Protein AF-A0A388MAS6-F1 (afdb_monomer_lite)

Sequence (122 aa):
MEENAAGSTEGTTAFVREMGSMVNNHDLNEIKRLQMQMLGRLQDSNAVLSYFNDFSARSFSVVASDFGKNTKILRGMRGDLDYIFKKIRVLRERIAKSYPNAFDEDVIGHIEDTRPDLDLPK

Organism: Chara braunii (NCBI:txid69332)

Secondary structure (DSSP, 8-state):
--HHHHHHHHHHHHHHHHHHHTS-HHHHHHHHHHHHHHHHHHHHHHHHHHHHHHHHHHHHHHHHHHHHHHHHHHHHHHHHHHHHHHHHHHHHHHHHHH-TTTT-HHHHTT-----TTSS---

pLDDT: mean 86.93, std 14.29, range [46.84, 98.69]

Structure (mmCIF, N/CA/C/O backbone):
data_AF-A0A388MAS6-F1
#
_entry.id   AF-A0A388MAS6-F1
#
loop_
_atom_site.group_PDB
_atom_site.id
_atom_site.type_symbol
_atom_site.label_atom_id
_atom_site.label_alt_id
_atom_site.label_comp_id
_atom_site.label_asym_id
_atom_site.label_entity_id
_atom_site.label_seq_id
_atom_site.pdbx_PDB_ins_code
_atom_site.Cartn_x
_atom_site.Cartn_y
_atom_site.Cartn_z
_atom_site.occupancy
_atom_site.B_iso_or_equiv
_atom_site.auth_seq_id
_atom_site.auth_comp_id
_atom_site.auth_asym_id
_atom_site.auth_atom_id
_atom_site.pdbx_PDB_model_num
ATOM 1 N N . MET A 1 1 ? -66.796 -16.649 57.228 1.00 49.88 1 MET A N 1
ATOM 2 C CA . MET A 1 1 ? -65.977 -16.928 56.022 1.00 49.88 1 MET A CA 1
ATOM 3 C C . MET A 1 1 ? -65.082 -15.748 55.618 1.00 49.88 1 MET A C 1
ATOM 5 O O . MET A 1 1 ? -64.211 -15.947 54.787 1.00 49.88 1 MET A O 1
ATOM 9 N N . GLU A 1 2 ? -65.227 -14.561 56.221 1.00 49.06 2 GLU A N 1
ATOM 10 C CA . GLU A 1 2 ? -64.487 -13.335 55.853 1.00 49.06 2 GLU A CA 1
ATOM 11 C C . GLU A 1 2 ? -63.076 -13.218 56.467 1.00 49.06 2 GLU A C 1
ATOM 13 O O . GLU A 1 2 ? -62.200 -12.569 55.907 1.00 49.06 2 GLU A O 1
ATOM 18 N N . GLU A 1 3 ? -62.819 -13.911 57.577 1.00 46.84 3 GLU A N 1
ATOM 19 C CA . GLU A 1 3 ? -61.552 -13.846 58.325 1.00 46.84 3 GLU A CA 1
ATOM 20 C C . GLU A 1 3 ? -60.369 -14.515 57.591 1.00 46.84 3 GLU A C 1
ATOM 22 O O . GLU A 1 3 ? -59.212 -14.163 57.798 1.00 46.84 3 GLU A O 1
ATOM 27 N N . ASN A 1 4 ? -60.651 -15.430 56.656 1.00 51.16 4 ASN A N 1
ATOM 28 C CA . ASN A 1 4 ? -59.623 -16.200 55.942 1.00 51.16 4 ASN A CA 1
ATOM 29 C C . ASN A 1 4 ? -59.057 -15.466 54.705 1.00 51.16 4 ASN A C 1
ATOM 31 O O . ASN A 1 4 ? -57.965 -15.779 54.236 1.00 51.16 4 ASN A O 1
ATOM 35 N N . ALA A 1 5 ? -59.780 -14.471 54.173 1.00 53.66 5 ALA A N 1
ATOM 36 C CA . ALA A 1 5 ? -59.327 -13.669 53.033 1.00 53.66 5 ALA A CA 1
ATOM 37 C C . ALA A 1 5 ? -58.356 -12.551 53.462 1.00 53.66 5 ALA A C 1
ATOM 39 O O . ALA A 1 5 ? -57.371 -12.298 52.768 1.00 53.66 5 ALA A O 1
ATOM 40 N N . ALA A 1 6 ? -58.584 -11.944 54.634 1.00 53.25 6 ALA A N 1
ATOM 41 C CA . ALA A 1 6 ? -57.734 -10.888 55.192 1.00 53.25 6 ALA A CA 1
ATOM 42 C C . ALA A 1 6 ? -56.329 -11.399 55.573 1.00 53.25 6 ALA A C 1
ATOM 44 O O . ALA A 1 6 ? -55.325 -10.769 55.227 1.00 53.25 6 ALA A O 1
ATOM 45 N N . GLY A 1 7 ? -56.244 -12.593 56.177 1.00 56.81 7 GLY A N 1
ATOM 46 C CA . GLY A 1 7 ? -54.965 -13.233 56.513 1.00 56.81 7 GLY A CA 1
ATOM 47 C C . GLY A 1 7 ? -54.136 -13.650 55.288 1.00 56.81 7 GLY A C 1
ATOM 48 O O . GLY A 1 7 ? -52.907 -13.635 55.330 1.00 56.81 7 GLY A O 1
ATOM 49 N N . SER A 1 8 ? -54.786 -13.950 54.156 1.00 61.28 8 SER A N 1
ATOM 50 C CA . SER A 1 8 ? -54.101 -14.265 52.893 1.00 61.28 8 SER A CA 1
ATOM 51 C C . SER A 1 8 ? -53.457 -13.022 52.257 1.00 61.28 8 SER A C 1
ATOM 53 O O . SER A 1 8 ? -52.326 -13.085 51.763 1.00 61.28 8 SER A O 1
ATOM 55 N N . THR A 1 9 ? -54.117 -11.862 52.329 1.00 64.50 9 THR A N 1
ATOM 56 C CA . THR A 1 9 ? -53.561 -10.586 51.845 1.00 64.50 9 THR A CA 1
ATOM 57 C C . THR A 1 9 ? -52.455 -10.029 52.744 1.00 64.50 9 THR A C 1
ATOM 59 O O . THR A 1 9 ? -51.461 -9.508 52.235 1.00 64.50 9 THR A O 1
ATOM 62 N N . GLU A 1 10 ? -52.553 -10.190 54.066 1.00 73.06 10 GLU A N 1
ATOM 63 C CA . GLU A 1 10 ? -51.465 -9.833 54.991 1.00 73.06 10 GLU A CA 1
ATOM 64 C C . GLU A 1 10 ? -50.229 -10.711 5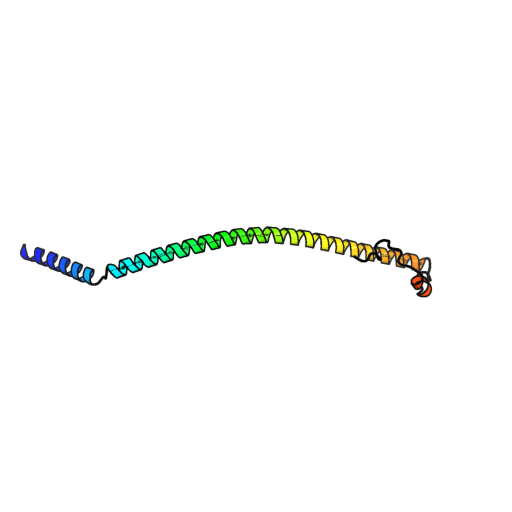4.784 1.00 73.06 10 GLU A C 1
ATOM 66 O O . GLU A 1 10 ? -49.120 -10.191 54.678 1.00 73.06 10 GLU A O 1
ATOM 71 N N . GLY A 1 11 ? -50.407 -12.026 54.617 1.00 77.69 11 GLY A N 1
ATOM 72 C CA . GLY A 1 11 ? -49.300 -12.933 54.306 1.00 77.69 11 GLY A CA 1
ATOM 73 C C . GLY A 1 11 ? -48.610 -12.591 52.981 1.00 77.69 11 GLY A C 1
ATOM 74 O O . GLY A 1 11 ? -47.383 -12.575 52.897 1.00 77.69 11 GLY A O 1
ATOM 75 N N . THR A 1 12 ? -49.389 -12.231 51.957 1.00 82.00 12 THR A N 1
ATOM 76 C CA . THR A 1 12 ? -48.852 -11.828 50.647 1.00 82.00 12 THR A CA 1
ATOM 77 C C . THR A 1 12 ? -48.089 -10.502 50.728 1.00 82.00 12 THR A C 1
ATOM 79 O O . THR A 1 12 ? -47.010 -10.370 50.154 1.00 82.00 12 THR A O 1
ATOM 82 N N . THR A 1 13 ? -48.601 -9.516 51.467 1.00 82.06 13 THR A N 1
ATOM 83 C CA . THR A 1 13 ? -47.924 -8.218 51.634 1.00 82.06 13 THR A CA 1
ATOM 84 C C . THR A 1 13 ? -46.677 -8.315 52.514 1.00 82.06 13 THR A C 1
ATOM 86 O O . THR A 1 13 ? -45.683 -7.647 52.222 1.00 82.06 13 THR A O 1
ATOM 89 N N . ALA A 1 14 ? -46.686 -9.172 53.539 1.00 82.06 14 ALA A N 1
ATOM 90 C CA . ALA A 1 14 ? -45.512 -9.485 54.349 1.00 82.06 14 ALA A CA 1
ATOM 91 C C . ALA A 1 14 ? -44.427 -10.176 53.512 1.00 82.06 14 ALA A C 1
ATOM 93 O O . ALA A 1 14 ? -43.280 -9.742 53.533 1.00 82.06 14 ALA A O 1
ATOM 94 N N . PHE A 1 15 ? -44.797 -11.164 52.692 1.00 81.88 15 PHE A N 1
ATOM 95 C CA . PHE A 1 15 ? -43.875 -11.834 51.774 1.00 81.88 15 PHE A CA 1
ATOM 96 C C . PHE A 1 15 ? -43.268 -10.872 50.742 1.00 81.88 15 PHE A C 1
ATOM 98 O O . PHE A 1 15 ? -42.056 -10.861 50.552 1.00 81.88 15 PHE A O 1
ATOM 105 N N . VAL A 1 16 ? -44.075 -10.010 50.112 1.00 81.81 16 VAL A N 1
ATOM 106 C CA . VAL A 1 16 ? -43.584 -8.999 49.154 1.00 81.81 16 VAL A CA 1
ATOM 107 C C . VAL A 1 16 ? -42.660 -7.982 49.832 1.00 81.81 16 VAL A C 1
ATOM 109 O O . VAL A 1 16 ? -41.683 -7.543 49.228 1.00 81.81 16 VAL A O 1
ATOM 112 N N . ARG A 1 17 ? -42.925 -7.623 51.092 1.00 79.56 17 ARG A N 1
ATOM 113 C CA . ARG A 1 17 ? -42.056 -6.740 51.879 1.00 79.56 17 ARG A CA 1
ATOM 114 C C . ARG A 1 17 ? -40.730 -7.412 52.227 1.00 79.56 17 ARG A C 1
ATOM 116 O O . ARG A 1 17 ? -39.690 -6.787 52.052 1.00 79.56 17 ARG A O 1
ATOM 123 N N . GLU A 1 18 ? -40.766 -8.665 52.670 1.00 80.38 18 GLU A N 1
ATOM 124 C CA . GLU A 1 18 ? -39.577 -9.479 52.937 1.00 80.38 18 GLU A CA 1
ATOM 125 C C . GLU A 1 18 ? -38.726 -9.581 51.664 1.00 80.38 18 GLU A C 1
ATOM 127 O O . GLU A 1 18 ? -37.547 -9.234 51.662 1.00 80.38 18 GLU A O 1
ATOM 132 N N . MET A 1 19 ? -39.355 -9.941 50.543 1.00 75.50 19 MET A N 1
ATOM 133 C CA . MET A 1 19 ? -38.722 -10.074 49.232 1.00 75.50 19 MET A CA 1
ATOM 134 C C . MET A 1 19 ? -38.173 -8.735 48.709 1.00 75.50 19 MET A C 1
ATOM 136 O O . MET A 1 19 ? -37.101 -8.697 48.112 1.00 75.50 19 MET A O 1
ATOM 140 N N . GLY A 1 20 ? -38.859 -7.621 48.982 1.00 73.38 20 GLY A N 1
ATOM 141 C CA . GLY A 1 20 ? -38.374 -6.269 48.695 1.00 73.38 20 GLY A CA 1
ATOM 142 C C . GLY A 1 20 ? -37.212 -5.834 49.592 1.00 73.38 20 GLY A C 1
ATOM 143 O O . GLY A 1 20 ? -36.350 -5.082 49.144 1.00 73.38 20 GLY A O 1
ATOM 144 N N . SER A 1 21 ? -37.151 -6.330 50.832 1.00 75.25 21 SER A N 1
ATOM 145 C CA . SER A 1 21 ? -36.047 -6.077 51.769 1.00 75.25 21 SER A CA 1
ATOM 146 C C . SER A 1 21 ? -34.792 -6.899 51.457 1.00 75.25 21 SER A C 1
ATOM 148 O O . SER A 1 21 ? -33.686 -6.462 51.763 1.00 75.25 21 SER A O 1
ATOM 150 N N . MET A 1 22 ? -34.949 -8.048 50.784 1.00 77.50 22 MET A N 1
ATOM 151 C CA . MET A 1 22 ? -33.837 -8.867 50.282 1.00 77.50 22 MET A CA 1
ATOM 152 C C . MET A 1 22 ? -33.068 -8.193 49.136 1.00 77.50 22 MET A C 1
ATOM 154 O O . MET A 1 22 ? -31.971 -8.630 48.791 1.00 77.50 22 MET A O 1
ATOM 158 N N . VAL A 1 23 ? -33.626 -7.140 48.533 1.00 79.25 23 VAL A N 1
ATOM 159 C CA . VAL A 1 23 ? -33.013 -6.419 47.419 1.00 79.25 23 VAL A CA 1
ATOM 160 C C . VAL A 1 23 ? -32.512 -5.061 47.902 1.00 79.25 23 VAL A C 1
ATOM 162 O O . VAL A 1 23 ? -33.288 -4.153 48.208 1.00 79.25 23 VAL A O 1
ATOM 165 N N . ASN A 1 24 ? -31.189 -4.890 47.919 1.00 84.69 24 ASN A N 1
ATOM 166 C CA . ASN A 1 24 ? -30.589 -3.599 48.221 1.00 84.69 24 ASN A CA 1
ATOM 167 C C . ASN A 1 24 ? -30.797 -2.631 47.041 1.00 84.69 24 ASN A C 1
ATOM 169 O O . ASN A 1 24 ? -30.083 -2.650 46.038 1.00 84.69 24 ASN A O 1
ATOM 173 N N . ASN A 1 25 ? -31.798 -1.762 47.172 1.00 84.69 25 ASN A N 1
ATOM 174 C CA . ASN A 1 25 ? -32.138 -0.753 46.169 1.00 84.69 25 ASN A CA 1
ATOM 175 C C . ASN A 1 25 ? -30.999 0.254 45.925 1.00 84.69 25 ASN A C 1
ATOM 177 O O . ASN A 1 25 ? -30.932 0.847 44.847 1.00 84.69 25 ASN A O 1
ATOM 181 N N . HIS A 1 26 ? -30.098 0.454 46.892 1.00 88.88 26 HIS A N 1
ATOM 182 C CA . HIS A 1 26 ? -28.907 1.278 46.698 1.00 88.88 26 HIS A CA 1
ATOM 183 C C . HIS A 1 26 ? -27.937 0.611 45.716 1.00 88.88 26 HIS A C 1
ATOM 185 O O . HIS A 1 26 ? -27.566 1.227 44.718 1.00 88.88 26 HIS A O 1
ATOM 191 N N . ASP A 1 27 ? -27.628 -0.670 45.929 1.00 90.81 27 ASP A N 1
ATOM 192 C CA . ASP A 1 27 ? -26.723 -1.434 45.062 1.00 90.81 27 ASP A CA 1
ATOM 193 C C . ASP A 1 27 ? -27.281 -1.556 43.639 1.00 90.81 27 ASP A C 1
ATOM 195 O O . ASP A 1 27 ? -26.543 -1.400 42.669 1.00 90.81 27 ASP A O 1
ATOM 199 N N . LEU A 1 28 ? -28.598 -1.751 43.485 1.00 91.62 28 LEU A N 1
ATOM 200 C CA . LEU A 1 28 ? -29.242 -1.751 42.166 1.00 91.62 28 LEU A CA 1
ATOM 201 C C . LEU A 1 28 ? -29.086 -0.414 41.430 1.00 91.62 28 LEU A C 1
ATOM 203 O O . LEU A 1 28 ? -28.837 -0.394 40.221 1.00 91.62 28 LEU A O 1
ATOM 207 N N . ASN A 1 29 ? -29.226 0.707 42.140 1.00 93.69 29 ASN A N 1
ATOM 208 C CA . ASN A 1 29 ? -29.038 2.028 41.546 1.00 93.69 29 ASN A CA 1
ATOM 209 C C . ASN A 1 29 ? -27.569 2.292 41.199 1.00 93.69 29 ASN A C 1
ATOM 211 O O . ASN A 1 29 ? -27.294 2.860 40.140 1.00 93.69 29 ASN A O 1
ATOM 215 N N . GLU A 1 30 ? -26.629 1.825 42.022 1.00 96.62 30 GLU A N 1
ATOM 216 C CA . GLU A 1 30 ? -25.200 1.890 41.709 1.00 96.62 30 GLU A CA 1
ATOM 217 C C . GLU A 1 30 ? -24.840 1.035 40.491 1.00 96.62 30 GLU A C 1
ATOM 219 O O . GLU A 1 30 ? -24.167 1.521 39.581 1.00 96.62 30 GLU A O 1
ATOM 224 N N . ILE A 1 31 ? -25.360 -0.192 40.392 1.00 96.75 31 ILE A N 1
ATOM 225 C CA . ILE A 1 31 ? -25.186 -1.046 39.208 1.00 96.75 31 ILE A CA 1
ATOM 226 C C . ILE A 1 31 ? -25.721 -0.338 37.962 1.00 96.75 31 ILE A C 1
ATOM 228 O O . ILE A 1 31 ? -25.021 -0.261 36.950 1.00 96.75 31 ILE A O 1
ATOM 232 N N . LYS A 1 32 ? -26.927 0.236 38.030 1.00 96.81 32 LYS A N 1
ATOM 233 C CA . LYS A 1 32 ? -27.516 0.992 36.918 1.00 96.81 32 LYS A CA 1
ATOM 234 C C . LYS A 1 32 ? -26.642 2.184 36.520 1.00 96.81 32 LYS A C 1
ATOM 236 O O . LYS A 1 32 ? -26.408 2.406 35.332 1.00 96.81 32 LYS A O 1
ATOM 241 N N . ARG A 1 33 ? -26.125 2.9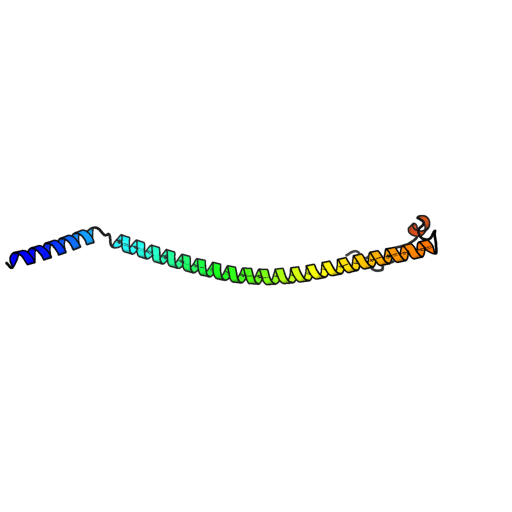40 37.493 1.00 98.12 33 ARG A N 1
ATOM 242 C CA . ARG A 1 33 ? -25.227 4.080 37.254 1.00 98.12 33 ARG A CA 1
ATOM 243 C C . ARG A 1 33 ? -23.931 3.636 36.572 1.00 98.12 33 ARG A C 1
ATOM 245 O O . ARG A 1 33 ? -23.520 4.250 35.587 1.00 98.12 33 ARG A O 1
ATOM 252 N N . LEU A 1 34 ? -23.315 2.556 37.053 1.00 98.38 34 LEU A N 1
ATOM 253 C CA . LEU A 1 34 ? -22.108 1.976 36.463 1.00 98.38 34 LEU A CA 1
ATOM 254 C C . LEU A 1 34 ? -22.359 1.484 35.035 1.00 98.38 34 LEU A C 1
ATOM 256 O O . LEU A 1 34 ? -21.547 1.747 34.152 1.00 98.38 34 LEU A O 1
ATOM 260 N N . GLN A 1 35 ? -23.496 0.834 34.778 1.00 98.50 35 GLN A N 1
ATOM 261 C CA . GLN A 1 35 ? -23.885 0.395 33.436 1.00 98.50 35 GLN A CA 1
ATOM 262 C C . GLN A 1 35 ? -24.063 1.567 32.470 1.00 98.50 35 GLN A C 1
ATOM 264 O O . GLN A 1 35 ? -23.555 1.508 31.353 1.00 98.50 35 GLN A O 1
ATOM 269 N N . MET A 1 36 ? -24.700 2.658 32.902 1.00 98.50 36 MET A N 1
ATOM 270 C CA . MET A 1 36 ? -24.817 3.873 32.088 1.00 98.50 36 MET A CA 1
ATOM 271 C C . MET A 1 36 ? -23.448 4.497 31.792 1.00 98.50 36 MET A C 1
ATOM 273 O O . MET A 1 36 ? -23.193 4.924 30.667 1.00 98.50 36 MET A O 1
ATOM 277 N N . GLN A 1 37 ? -22.536 4.503 32.769 1.00 98.56 37 GLN A N 1
ATOM 278 C CA . GLN A 1 37 ? -21.171 4.988 32.563 1.00 98.56 37 GLN A CA 1
ATOM 279 C C . GLN A 1 37 ? -20.381 4.093 31.594 1.00 98.56 37 GLN A C 1
ATOM 281 O O . GLN A 1 37 ? -19.652 4.605 30.745 1.00 98.56 37 GLN A O 1
ATOM 286 N N . MET A 1 38 ? -20.522 2.768 31.699 1.00 98.62 38 MET A N 1
ATOM 287 C CA . MET A 1 38 ? -19.917 1.820 30.759 1.00 98.62 38 MET A CA 1
ATOM 288 C C . MET A 1 38 ? -20.473 2.006 29.347 1.00 98.62 38 MET A C 1
ATOM 290 O O . MET A 1 38 ? -19.696 2.062 28.398 1.00 98.62 38 MET A O 1
ATOM 294 N N . LEU A 1 39 ? -21.792 2.167 29.211 1.00 98.56 39 LEU A N 1
ATOM 295 C CA . LEU A 1 39 ? -22.441 2.416 27.928 1.00 98.56 39 LEU A CA 1
ATOM 296 C C . LEU A 1 39 ? -21.902 3.687 27.263 1.00 98.56 39 LEU A C 1
ATOM 298 O O . LEU A 1 39 ? -21.515 3.627 26.100 1.00 98.56 39 LEU A O 1
ATOM 302 N N . GLY A 1 40 ? -21.797 4.795 28.004 1.00 98.62 40 GLY A N 1
ATOM 303 C CA . GLY A 1 40 ? -21.231 6.043 27.481 1.00 98.62 40 GLY A CA 1
ATOM 304 C C . GLY A 1 40 ? -19.792 5.869 26.987 1.00 98.62 40 GLY A C 1
ATOM 305 O O . GLY A 1 40 ? -19.478 6.214 25.854 1.00 98.62 40 GLY A O 1
ATOM 306 N N . ARG A 1 41 ? -18.934 5.208 27.777 1.00 98.56 41 ARG A N 1
ATOM 307 C CA . ARG A 1 41 ? -17.543 4.925 27.371 1.00 98.56 41 ARG A CA 1
ATOM 308 C C . ARG A 1 41 ? -17.453 4.044 26.123 1.00 98.56 41 ARG A C 1
ATOM 310 O O . ARG A 1 41 ? -16.559 4.239 25.298 1.00 98.56 41 ARG A O 1
ATOM 317 N N . LEU A 1 42 ? -18.346 3.062 25.989 1.00 98.56 42 LEU A N 1
ATOM 318 C CA . LEU A 1 42 ? -18.412 2.200 24.807 1.00 98.56 42 LEU A CA 1
ATOM 319 C C . LEU A 1 42 ? -18.880 2.979 23.576 1.00 98.56 42 LEU A C 1
ATOM 321 O O . LEU A 1 42 ? -18.330 2.781 22.496 1.00 98.56 42 LEU A O 1
ATOM 325 N N . GLN A 1 43 ? -19.848 3.880 23.735 1.00 98.62 43 GLN A N 1
ATOM 326 C CA . GLN A 1 43 ? -20.308 4.760 22.661 1.00 98.62 43 GLN A CA 1
ATOM 327 C C . GLN A 1 43 ? -19.196 5.709 22.202 1.00 98.62 43 GLN A C 1
ATOM 329 O O . GLN A 1 43 ? -18.926 5.774 21.003 1.00 98.62 43 GLN A O 1
ATOM 334 N N . ASP A 1 44 ? -18.493 6.352 23.138 1.00 98.69 44 ASP A N 1
ATOM 335 C CA . ASP A 1 44 ? -17.348 7.220 22.838 1.00 98.69 44 ASP A CA 1
ATOM 336 C C . ASP A 1 44 ? -16.245 6.449 22.098 1.00 98.69 44 ASP A C 1
ATOM 338 O O . ASP A 1 44 ? -15.737 6.894 21.068 1.00 98.69 44 ASP A O 1
ATOM 342 N N . SER A 1 45 ? -15.915 5.244 22.577 1.00 98.50 45 SER A N 1
ATOM 343 C CA . SER A 1 45 ? -14.908 4.384 21.942 1.00 98.50 45 SER A CA 1
ATOM 344 C C . SER A 1 45 ? -15.317 3.987 20.524 1.00 98.50 45 SER A C 1
ATOM 346 O O . SER A 1 45 ? -14.495 4.012 19.609 1.00 98.50 45 SER A O 1
ATOM 348 N N . ASN A 1 46 ? -16.591 3.651 20.317 1.00 98.38 46 ASN A N 1
ATOM 349 C CA . ASN A 1 46 ? -17.103 3.273 19.005 1.00 98.38 46 ASN A CA 1
ATOM 350 C C . ASN A 1 46 ? -17.089 4.458 18.022 1.00 98.38 46 ASN A C 1
ATOM 352 O O . ASN A 1 46 ? -16.743 4.291 16.852 1.00 98.38 46 ASN A O 1
ATOM 356 N N . ALA A 1 47 ? -17.382 5.671 18.498 1.00 98.44 47 ALA A N 1
ATOM 357 C CA . ALA A 1 47 ? -17.278 6.884 17.691 1.00 98.44 47 ALA A CA 1
ATOM 358 C C . ALA A 1 47 ? -15.830 7.142 17.236 1.00 98.44 47 ALA A C 1
ATOM 360 O O . ALA A 1 47 ? -15.588 7.390 16.052 1.00 98.44 47 ALA A O 1
ATOM 361 N N . VAL A 1 48 ? -14.858 7.011 18.146 1.00 98.56 48 VAL A N 1
ATOM 362 C CA . VAL A 1 48 ? -13.429 7.161 17.824 1.00 98.56 48 VAL A CA 1
ATOM 363 C C . VAL A 1 48 ? -12.965 6.094 16.830 1.00 98.56 48 VAL A C 1
ATOM 365 O O . VAL A 1 48 ? -12.280 6.422 15.863 1.00 98.56 48 VAL A O 1
ATOM 368 N N . LEU A 1 49 ? -13.359 4.831 17.024 1.00 98.56 49 LEU A N 1
ATOM 369 C CA . LEU A 1 49 ? -13.007 3.739 16.110 1.00 98.56 49 LEU A CA 1
ATOM 370 C C . LEU A 1 49 ? -13.628 3.922 14.723 1.00 98.56 49 LEU A C 1
ATOM 372 O O . LEU A 1 49 ? -12.956 3.686 13.723 1.00 98.56 49 LEU A O 1
ATOM 376 N N . SER A 1 50 ? -14.877 4.381 14.648 1.00 98.44 50 SER A N 1
ATOM 377 C CA . SER A 1 50 ? -15.538 4.667 13.371 1.00 98.44 50 SER A CA 1
ATOM 378 C C . SER A 1 50 ? -14.808 5.774 12.611 1.00 98.44 50 SER A C 1
ATOM 380 O O . SER A 1 50 ? -14.466 5.601 11.443 1.00 98.44 50 SER A O 1
ATOM 382 N N . TYR A 1 51 ? -14.463 6.867 13.299 1.00 98.31 51 TYR A N 1
ATOM 383 C CA . TYR A 1 51 ? -13.654 7.934 12.715 1.00 98.31 51 TYR A CA 1
ATOM 384 C C . TYR A 1 51 ? -12.276 7.433 12.259 1.00 98.31 51 TYR A C 1
ATOM 386 O O . TYR A 1 51 ? -11.825 7.767 11.163 1.00 98.31 51 TYR A O 1
ATOM 394 N N . PHE A 1 52 ? -11.607 6.612 13.072 1.00 98.25 52 PHE A N 1
ATOM 395 C CA . PHE A 1 52 ? -10.312 6.035 12.720 1.00 98.25 52 PHE A CA 1
ATOM 396 C C . PHE A 1 52 ? -10.399 5.125 11.489 1.00 98.25 52 PHE A C 1
ATOM 398 O O . PHE A 1 52 ? -9.539 5.201 10.612 1.00 98.25 52 PHE A O 1
ATOM 405 N N . ASN A 1 53 ? -11.437 4.295 11.386 1.00 98.12 53 ASN A N 1
ATOM 406 C CA . ASN A 1 53 ? -11.662 3.435 10.226 1.00 98.12 53 ASN A CA 1
ATOM 407 C C . ASN A 1 53 ? -11.855 4.267 8.950 1.00 98.12 53 ASN A C 1
ATOM 409 O O . ASN A 1 53 ? -11.192 4.011 7.946 1.00 98.12 53 ASN A O 1
ATOM 413 N N . ASP A 1 54 ? -12.674 5.318 9.005 1.00 98.06 54 ASP A N 1
ATOM 414 C CA . ASP A 1 54 ? -12.881 6.219 7.868 1.00 98.06 54 ASP A CA 1
ATOM 415 C C . ASP A 1 54 ? -11.597 6.960 7.478 1.00 98.06 54 ASP A C 1
ATOM 417 O O . ASP A 1 54 ? -11.240 7.051 6.298 1.00 98.06 54 ASP A O 1
ATOM 421 N N . PHE A 1 55 ? -10.883 7.494 8.468 1.00 97.88 55 PHE A N 1
ATOM 422 C CA . PHE A 1 55 ? -9.637 8.217 8.251 1.00 97.88 55 PHE A CA 1
ATOM 423 C C . PHE A 1 55 ? -8.555 7.311 7.656 1.00 97.88 55 PHE A C 1
ATOM 425 O O . PHE A 1 55 ? -7.930 7.668 6.654 1.00 97.88 55 PHE A O 1
ATOM 432 N N . SER A 1 56 ? -8.347 6.132 8.244 1.00 98.00 56 SER A N 1
ATOM 433 C CA . SER A 1 56 ? -7.337 5.174 7.791 1.00 98.00 56 SER A CA 1
ATOM 434 C C . SER A 1 56 ? -7.639 4.662 6.384 1.00 98.00 56 SER A C 1
ATOM 436 O O . SER A 1 56 ? -6.726 4.611 5.560 1.00 98.00 56 SER A O 1
ATOM 438 N N . ALA A 1 57 ? -8.908 4.397 6.051 1.00 97.88 57 ALA A N 1
ATOM 439 C CA . ALA A 1 57 ? -9.317 4.019 4.701 1.00 97.88 57 ALA A CA 1
ATOM 440 C C . ALA A 1 57 ? -9.014 5.121 3.669 1.00 97.88 57 ALA A C 1
ATOM 442 O O . ALA A 1 57 ? -8.453 4.843 2.605 1.00 97.88 57 ALA A O 1
ATOM 443 N N . ARG A 1 58 ? -9.325 6.386 3.988 1.00 96.94 58 ARG A N 1
ATOM 444 C CA . ARG A 1 58 ? -9.011 7.535 3.117 1.00 96.94 58 ARG A CA 1
ATOM 445 C C . ARG A 1 58 ? -7.507 7.714 2.936 1.00 96.94 58 ARG A C 1
ATOM 447 O O . ARG A 1 58 ? -7.045 7.867 1.808 1.00 96.94 58 ARG A O 1
ATOM 454 N N . SER A 1 59 ? -6.747 7.664 4.030 1.00 96.62 59 SER A N 1
ATOM 455 C CA . SER A 1 59 ? -5.287 7.786 4.007 1.00 96.62 59 SER A CA 1
ATOM 456 C C . SER A 1 59 ? -4.652 6.679 3.161 1.00 96.62 59 SER A C 1
ATOM 458 O O . SER A 1 59 ? -3.860 6.963 2.260 1.00 96.62 59 SER A O 1
ATOM 460 N N . PHE A 1 60 ? -5.080 5.429 3.366 1.00 97.50 60 PHE A N 1
ATOM 461 C CA . PHE A 1 60 ? -4.622 4.291 2.578 1.00 97.50 60 PHE A CA 1
ATOM 462 C C . PHE A 1 60 ? -4.940 4.458 1.091 1.00 97.50 60 PHE A C 1
ATOM 464 O O . PHE A 1 60 ? -4.063 4.250 0.258 1.00 97.50 60 PHE A O 1
ATOM 471 N N . SER A 1 61 ? -6.159 4.880 0.739 1.00 96.50 61 SER A N 1
ATOM 472 C CA . SER A 1 61 ? -6.557 5.053 -0.663 1.00 96.50 61 SER A CA 1
ATOM 473 C C . SER A 1 61 ? -5.681 6.062 -1.412 1.00 96.50 61 SER A C 1
ATOM 475 O O . SER A 1 61 ? -5.409 5.861 -2.597 1.00 96.50 61 SER A O 1
ATOM 477 N N . VAL A 1 62 ? -5.245 7.138 -0.751 1.00 93.56 62 VAL A N 1
ATOM 478 C CA . VAL A 1 62 ? -4.347 8.136 -1.354 1.00 93.56 62 VAL A CA 1
ATOM 479 C C . VAL A 1 62 ? -2.973 7.519 -1.607 1.00 93.56 62 VAL A C 1
ATOM 481 O O . VAL A 1 62 ? -2.499 7.505 -2.743 1.00 93.56 62 VAL A O 1
ATOM 484 N N . VAL A 1 63 ? -2.372 6.929 -0.571 1.00 96.19 63 VAL A N 1
ATOM 485 C CA . VAL A 1 63 ? -1.023 6.350 -0.653 1.00 96.19 63 VAL A CA 1
ATOM 486 C C . VAL A 1 63 ? -0.972 5.185 -1.646 1.00 96.19 63 VAL A C 1
ATOM 488 O O . VAL A 1 63 ? -0.060 5.110 -2.468 1.00 96.19 63 VAL A O 1
ATOM 491 N N . ALA A 1 64 ? -1.966 4.296 -1.621 1.00 96.94 64 ALA A N 1
ATOM 492 C CA . ALA A 1 64 ? -2.043 3.152 -2.524 1.00 96.94 64 ALA A CA 1
ATOM 493 C C . ALA A 1 64 ? -2.176 3.583 -3.994 1.00 96.94 64 ALA A C 1
ATOM 495 O O . ALA A 1 64 ? -1.560 2.976 -4.874 1.00 96.94 64 ALA A O 1
ATOM 496 N N . SER A 1 65 ? -2.937 4.649 -4.266 1.00 95.06 65 SER A N 1
ATOM 497 C CA . SER A 1 65 ? -3.086 5.207 -5.615 1.00 95.06 65 SER A CA 1
ATOM 498 C C . SER A 1 65 ? -1.754 5.722 -6.158 1.00 95.06 65 SER A C 1
ATOM 500 O O . SER A 1 65 ? -1.353 5.362 -7.268 1.00 95.06 65 SER A O 1
ATOM 502 N N . ASP A 1 66 ? -1.025 6.508 -5.366 1.00 95.44 66 ASP A N 1
ATOM 503 C CA . ASP A 1 66 ? 0.261 7.067 -5.788 1.00 95.44 66 ASP A CA 1
ATOM 504 C C . ASP A 1 66 ? 1.339 5.991 -5.926 1.00 95.44 66 ASP A C 1
ATOM 506 O O . ASP A 1 66 ? 2.089 5.982 -6.906 1.00 95.44 66 ASP A O 1
ATOM 510 N N . PHE A 1 67 ? 1.354 5.005 -5.026 1.00 96.81 67 PHE A N 1
ATOM 511 C CA . PHE A 1 67 ? 2.230 3.844 -5.152 1.00 96.81 67 PHE A CA 1
ATOM 512 C C . PHE A 1 67 ? 1.953 3.052 -6.440 1.00 96.81 67 PHE A C 1
ATOM 514 O O . PHE A 1 67 ? 2.887 2.662 -7.148 1.00 96.81 67 PHE A O 1
ATOM 521 N N . GLY A 1 68 ? 0.678 2.862 -6.796 1.00 96.75 68 GLY A N 1
ATOM 522 C CA . GLY A 1 68 ? 0.278 2.204 -8.040 1.00 96.75 68 GLY A CA 1
ATOM 523 C C . GLY A 1 68 ? 0.746 2.959 -9.288 1.00 96.75 68 GLY A C 1
ATOM 524 O O . GLY A 1 68 ? 1.302 2.350 -10.208 1.00 96.75 68 GLY A O 1
ATOM 525 N N . LYS A 1 69 ? 0.589 4.290 -9.309 1.00 96.50 69 LYS A N 1
ATOM 526 C CA . LYS A 1 69 ? 1.079 5.150 -10.404 1.00 96.50 69 LYS A CA 1
ATOM 527 C C . LYS A 1 69 ? 2.598 5.056 -10.552 1.00 96.50 69 LYS A C 1
ATOM 529 O O . LYS A 1 69 ? 3.083 4.782 -11.649 1.00 96.50 69 LYS A O 1
ATOM 534 N N . ASN A 1 70 ? 3.337 5.213 -9.455 1.00 97.00 70 ASN A N 1
ATOM 535 C CA . ASN A 1 70 ? 4.800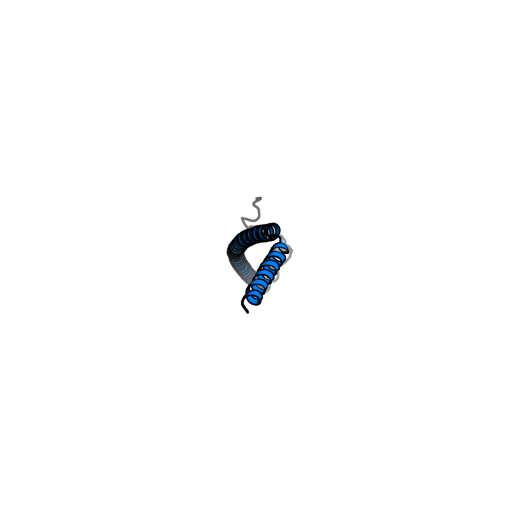 5.163 -9.461 1.00 97.00 70 ASN A CA 1
ATOM 536 C C . ASN A 1 70 ? 5.314 3.793 -9.917 1.00 97.00 70 ASN A C 1
ATOM 538 O O . ASN A 1 70 ? 6.193 3.711 -10.773 1.00 97.00 70 ASN A O 1
ATOM 542 N N . THR A 1 71 ? 4.705 2.706 -9.434 1.00 97.69 71 THR A N 1
ATOM 543 C CA . THR A 1 71 ? 5.047 1.343 -9.870 1.00 97.69 71 THR A CA 1
ATOM 544 C C . THR A 1 71 ? 4.818 1.149 -11.374 1.00 97.69 71 THR A C 1
ATOM 546 O O . THR A 1 71 ? 5.631 0.515 -12.050 1.00 97.69 71 THR A O 1
ATOM 549 N N . LYS A 1 72 ? 3.745 1.723 -11.938 1.00 97.75 72 LYS A N 1
ATOM 550 C CA . LYS A 1 72 ? 3.479 1.674 -13.385 1.00 97.75 72 LYS A CA 1
ATOM 551 C C . LYS A 1 72 ? 4.550 2.416 -14.190 1.00 97.75 72 LYS A C 1
ATOM 553 O O . LYS A 1 72 ? 4.985 1.891 -15.214 1.00 97.75 72 LYS A O 1
ATOM 558 N N . ILE A 1 73 ? 4.991 3.585 -13.722 1.00 98.00 73 ILE A N 1
ATOM 559 C CA . ILE A 1 73 ? 6.073 4.359 -14.352 1.00 98.00 73 ILE A CA 1
ATOM 560 C C . ILE A 1 73 ? 7.373 3.553 -14.342 1.00 98.00 73 ILE A C 1
ATOM 562 O O . ILE A 1 73 ? 7.960 3.345 -15.400 1.00 98.00 73 ILE A O 1
ATOM 566 N N . LEU A 1 74 ? 7.774 3.017 -13.185 1.00 98.25 74 LEU A N 1
ATOM 567 C CA . LEU A 1 74 ? 8.984 2.195 -13.063 1.00 98.25 74 LEU A CA 1
ATOM 568 C C . LEU A 1 74 ? 8.952 0.976 -13.993 1.00 98.25 74 LEU A C 1
ATOM 570 O O . LEU A 1 74 ? 9.957 0.631 -14.614 1.00 98.25 74 LEU A O 1
ATOM 574 N N . ARG A 1 75 ? 7.786 0.336 -14.143 1.00 98.06 75 ARG A N 1
ATOM 575 C CA . ARG A 1 75 ? 7.614 -0.781 -15.080 1.00 98.06 75 ARG A CA 1
ATOM 576 C C . ARG A 1 75 ? 7.768 -0.349 -16.540 1.00 98.06 75 ARG A C 1
ATOM 578 O O . ARG A 1 75 ? 8.334 -1.109 -17.321 1.00 98.06 75 ARG A O 1
ATOM 585 N N . GLY A 1 76 ? 7.277 0.840 -16.892 1.00 98.00 76 GLY A N 1
ATOM 586 C CA . GLY A 1 76 ? 7.489 1.450 -18.206 1.00 98.00 76 GLY A CA 1
ATOM 587 C C . GLY A 1 76 ? 8.970 1.704 -18.471 1.00 98.00 76 GLY A C 1
ATOM 588 O O . GLY A 1 76 ? 9.516 1.147 -19.416 1.00 98.00 76 GLY A O 1
ATOM 589 N N . MET A 1 77 ? 9.641 2.409 -17.554 1.00 98.31 77 MET A N 1
ATOM 590 C CA . MET A 1 77 ? 11.076 2.707 -17.643 1.00 98.31 77 MET A CA 1
ATOM 591 C C . MET A 1 77 ? 11.927 1.443 -17.785 1.00 98.31 77 MET A C 1
ATOM 593 O O . MET A 1 77 ? 12.879 1.422 -18.559 1.00 98.31 77 MET A O 1
ATOM 597 N N . ARG A 1 78 ? 11.575 0.361 -17.078 1.00 97.69 78 ARG A N 1
ATOM 598 C CA . ARG A 1 78 ? 12.233 -0.940 -17.253 1.00 97.69 78 ARG A CA 1
ATOM 599 C C . ARG A 1 78 ? 12.109 -1.449 -18.691 1.00 97.69 78 ARG A C 1
ATOM 601 O O . ARG A 1 78 ? 13.102 -1.886 -19.258 1.00 97.69 78 ARG A O 1
ATOM 608 N N . GLY A 1 79 ? 10.909 -1.399 -19.270 1.00 97.88 79 GLY A N 1
ATOM 609 C CA . GLY A 1 79 ? 10.687 -1.803 -20.660 1.00 97.88 79 GLY A CA 1
ATOM 610 C C . GLY A 1 79 ? 11.468 -0.940 -21.653 1.00 97.88 79 GLY A C 1
ATOM 611 O O . GLY A 1 79 ? 12.045 -1.470 -22.603 1.00 97.88 79 GLY A O 1
ATOM 612 N N . ASP A 1 80 ? 11.544 0.366 -21.400 1.00 98.12 80 ASP A N 1
ATOM 613 C CA . ASP A 1 80 ? 12.333 1.292 -22.213 1.00 98.12 80 ASP A CA 1
ATOM 614 C C . ASP A 1 80 ? 13.830 0.958 -22.139 1.00 98.12 80 ASP A C 1
ATOM 616 O O . ASP A 1 80 ? 14.492 0.879 -23.174 1.00 98.12 80 ASP A O 1
ATOM 620 N N . LEU A 1 81 ? 14.359 0.674 -20.943 1.00 98.31 81 LEU A N 1
ATOM 621 C CA . LEU A 1 81 ? 15.742 0.224 -20.758 1.00 98.31 81 LEU A CA 1
ATOM 622 C C . LEU A 1 81 ? 16.017 -1.105 -21.469 1.00 98.31 81 LEU A C 1
ATOM 624 O O . LEU A 1 81 ? 17.010 -1.214 -22.188 1.00 98.31 81 LEU A O 1
ATOM 628 N N . ASP A 1 82 ? 15.126 -2.091 -21.337 1.00 98.06 82 ASP A N 1
ATOM 629 C CA . ASP A 1 82 ? 15.242 -3.376 -22.038 1.00 98.06 82 ASP A CA 1
ATOM 630 C C . ASP A 1 82 ? 15.302 -3.165 -23.564 1.00 98.06 82 ASP A C 1
ATOM 632 O O . ASP A 1 82 ? 16.109 -3.782 -24.271 1.00 98.06 82 ASP A O 1
ATOM 636 N N . TYR A 1 83 ? 14.478 -2.253 -24.087 1.00 98.06 83 TYR A N 1
ATOM 637 C CA . TYR A 1 83 ? 14.474 -1.895 -25.502 1.00 98.06 83 TYR A CA 1
ATOM 638 C C . TYR A 1 83 ? 15.759 -1.174 -25.931 1.00 98.06 83 TYR A C 1
ATOM 640 O O . TYR A 1 83 ? 16.345 -1.538 -26.957 1.00 98.06 83 TYR A O 1
ATOM 648 N N . ILE A 1 84 ? 16.227 -0.198 -25.148 1.00 98.19 84 ILE A N 1
ATOM 649 C CA . ILE A 1 84 ? 17.478 0.532 -25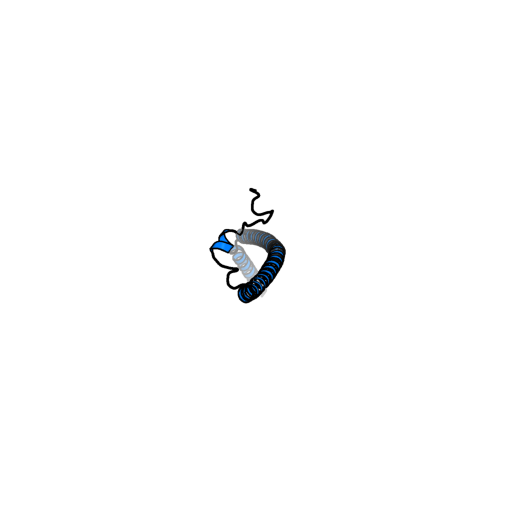.393 1.00 98.19 84 ILE A CA 1
ATOM 650 C C . ILE A 1 84 ? 18.658 -0.444 -25.424 1.00 98.19 84 ILE A C 1
ATOM 652 O O . ILE A 1 84 ? 19.405 -0.459 -26.403 1.00 98.19 84 ILE A O 1
ATOM 656 N N . PHE A 1 85 ? 18.790 -1.328 -24.432 1.00 98.12 85 PHE A N 1
ATOM 657 C CA . PHE A 1 85 ? 19.870 -2.318 -24.399 1.00 98.12 85 PHE A CA 1
ATOM 658 C C . PHE A 1 85 ? 19.813 -3.283 -25.582 1.00 98.12 85 PHE A C 1
ATOM 660 O O . PHE A 1 85 ? 20.846 -3.582 -26.190 1.00 98.12 85 PHE A O 1
ATOM 667 N N . LYS A 1 86 ? 18.613 -3.721 -25.983 1.00 97.94 86 LYS A N 1
ATOM 668 C CA . LYS A 1 86 ? 18.444 -4.536 -27.193 1.00 97.94 86 LYS A CA 1
ATOM 669 C C . LYS A 1 86 ? 18.926 -3.795 -28.442 1.00 97.94 86 LYS A C 1
ATOM 671 O O . LYS A 1 86 ? 19.607 -4.389 -29.277 1.00 97.94 86 LYS A O 1
ATOM 676 N N . LYS A 1 87 ? 18.594 -2.509 -28.589 1.00 97.94 87 LYS A N 1
ATOM 677 C CA . LYS A 1 87 ? 19.035 -1.691 -29.730 1.00 97.94 87 LYS A CA 1
ATOM 678 C C . LYS A 1 87 ? 20.542 -1.476 -29.735 1.00 97.94 87 LYS A C 1
ATOM 680 O O . LYS A 1 87 ? 21.149 -1.671 -30.785 1.00 97.94 87 LYS A O 1
ATOM 685 N N . ILE A 1 88 ? 21.137 -1.156 -28.587 1.00 96.50 88 ILE A N 1
ATOM 686 C CA . ILE A 1 88 ? 22.592 -1.023 -28.436 1.00 96.50 88 ILE A CA 1
ATOM 687 C C . ILE A 1 88 ? 23.283 -2.320 -28.861 1.00 96.50 88 ILE A C 1
ATOM 689 O O . ILE A 1 88 ? 24.210 -2.278 -29.666 1.00 96.50 88 ILE A O 1
ATOM 693 N N . ARG A 1 89 ? 22.795 -3.482 -28.407 1.00 95.75 89 ARG A N 1
ATOM 694 C CA . ARG A 1 89 ? 23.358 -4.784 -28.790 1.00 95.75 89 ARG A CA 1
ATOM 695 C C . ARG A 1 89 ? 23.304 -5.024 -30.299 1.00 95.75 89 ARG A C 1
ATOM 697 O O . ARG A 1 89 ? 24.318 -5.385 -30.887 1.00 95.75 89 ARG A O 1
ATOM 704 N N . VAL A 1 90 ? 22.158 -4.769 -30.932 1.00 96.88 90 VAL A N 1
ATOM 705 C CA . VAL A 1 90 ? 22.008 -4.912 -32.391 1.00 96.88 90 VAL A CA 1
ATOM 706 C C . VAL A 1 90 ? 22.945 -3.964 -33.145 1.00 96.88 90 VAL A C 1
ATOM 708 O O . VAL A 1 90 ? 23.552 -4.359 -34.137 1.00 96.88 90 VAL A O 1
ATOM 711 N N . LEU A 1 91 ? 23.074 -2.712 -32.700 1.00 95.56 91 LEU A N 1
ATOM 712 C CA . LEU A 1 91 ? 23.990 -1.749 -33.317 1.00 95.56 91 LEU A CA 1
ATOM 713 C C . LEU A 1 91 ? 25.444 -2.197 -33.173 1.00 95.56 91 LEU A C 1
ATOM 715 O O . LEU A 1 91 ? 26.177 -2.186 -34.158 1.00 95.56 91 LEU A O 1
ATOM 719 N N . ARG A 1 92 ? 25.830 -2.666 -31.984 1.00 92.81 92 ARG A N 1
ATOM 720 C CA . ARG A 1 92 ? 27.162 -3.214 -31.720 1.00 92.81 92 ARG A CA 1
ATOM 721 C C . ARG A 1 92 ? 27.480 -4.387 -32.646 1.00 92.81 92 ARG A C 1
ATOM 723 O O . ARG A 1 92 ? 28.523 -4.383 -33.287 1.00 92.81 92 ARG A O 1
ATOM 730 N N . GLU A 1 93 ? 26.567 -5.350 -32.774 1.00 94.44 93 GLU A N 1
ATOM 731 C CA . GLU A 1 93 ? 26.722 -6.507 -33.669 1.00 94.44 93 GLU A CA 1
ATOM 73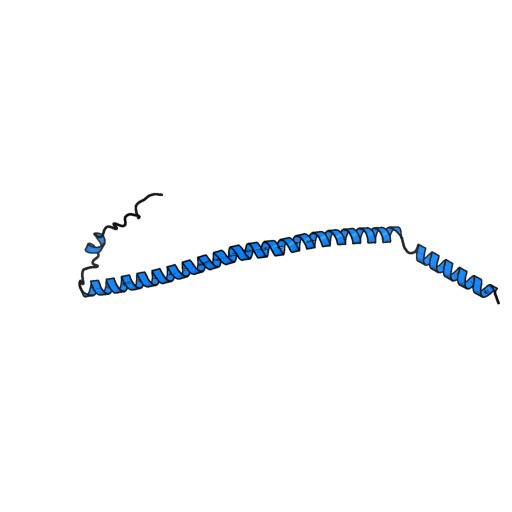2 C C . GLU A 1 93 ? 26.869 -6.081 -35.141 1.00 94.44 93 GLU A C 1
ATOM 734 O O . GLU A 1 93 ? 27.706 -6.618 -35.869 1.00 94.44 93 GLU A O 1
ATOM 739 N N . ARG A 1 94 ? 26.105 -5.074 -35.587 1.00 95.44 94 ARG A N 1
ATOM 740 C CA . ARG A 1 94 ? 26.228 -4.519 -36.946 1.00 95.44 94 ARG A CA 1
ATOM 741 C C . ARG A 1 94 ? 27.577 -3.845 -37.177 1.00 95.44 94 ARG A C 1
ATOM 743 O O . ARG A 1 94 ? 28.173 -4.066 -38.227 1.00 95.44 94 ARG A O 1
ATOM 750 N N . ILE A 1 95 ? 28.047 -3.042 -36.223 1.00 93.19 95 ILE A N 1
ATOM 751 C CA . ILE A 1 95 ? 29.351 -2.373 -36.310 1.00 93.19 95 ILE A CA 1
ATOM 752 C C . ILE A 1 95 ? 30.465 -3.415 -36.340 1.00 93.19 95 ILE A C 1
ATOM 754 O O . ILE A 1 95 ? 31.298 -3.345 -37.230 1.00 93.19 95 ILE A O 1
ATOM 758 N N . ALA A 1 96 ? 30.431 -4.421 -35.461 1.00 91.19 96 ALA A N 1
ATOM 759 C CA . ALA A 1 96 ? 31.453 -5.469 -35.400 1.00 91.19 96 ALA A CA 1
ATOM 760 C C . ALA A 1 96 ? 31.538 -6.263 -36.711 1.00 91.19 96 ALA A C 1
ATOM 762 O O . ALA A 1 96 ? 32.616 -6.652 -37.147 1.00 91.19 96 ALA A O 1
ATOM 763 N N . LYS A 1 97 ? 30.395 -6.477 -37.375 1.00 93.06 97 LYS A N 1
ATOM 764 C CA . LYS A 1 97 ? 30.353 -7.133 -38.685 1.00 93.06 97 LYS A CA 1
ATOM 765 C C . LYS A 1 97 ? 30.989 -6.283 -39.790 1.00 93.06 97 LYS A C 1
ATOM 767 O O . LYS A 1 97 ? 31.647 -6.836 -40.664 1.00 93.06 97 LYS A O 1
ATOM 772 N N . SER A 1 98 ? 30.754 -4.971 -39.784 1.00 94.06 98 SER A N 1
ATOM 773 C CA . SER A 1 98 ? 31.308 -4.052 -40.789 1.00 94.06 98 SER A CA 1
ATOM 774 C C . SER A 1 98 ? 32.765 -3.665 -40.508 1.00 94.06 98 SER A C 1
ATOM 776 O O . SER A 1 98 ? 33.518 -3.408 -41.441 1.00 94.06 98 SER A O 1
ATOM 778 N N . TYR A 1 99 ? 33.152 -3.627 -39.234 1.00 91.31 99 TYR A N 1
ATOM 779 C CA . TYR A 1 99 ? 34.445 -3.178 -38.728 1.00 91.31 99 TYR A CA 1
ATOM 780 C C . TYR A 1 99 ? 34.884 -4.107 -37.580 1.00 91.31 99 TYR A C 1
ATOM 782 O O . TYR A 1 99 ? 34.552 -3.849 -36.420 1.00 91.31 99 TYR A O 1
ATOM 790 N N . PRO A 1 100 ? 35.621 -5.193 -37.880 1.00 85.81 100 PRO A N 1
ATOM 791 C CA . PRO A 1 100 ? 35.973 -6.223 -36.895 1.00 85.81 100 PRO A CA 1
ATOM 792 C C . PRO A 1 100 ? 36.759 -5.703 -35.685 1.00 85.81 100 PRO A C 1
ATOM 794 O O . PRO A 1 100 ? 36.550 -6.185 -34.578 1.00 85.81 100 PRO A O 1
ATOM 797 N N . ASN A 1 101 ? 37.582 -4.672 -35.891 1.00 86.88 101 ASN A N 1
ATOM 798 C CA . ASN A 1 101 ? 38.485 -4.099 -34.886 1.00 86.88 101 ASN A CA 1
ATOM 799 C C . ASN A 1 101 ? 37.881 -2.875 -34.165 1.00 86.88 101 ASN A C 1
ATOM 801 O O . ASN A 1 101 ? 38.552 -2.180 -33.411 1.00 86.88 101 ASN A O 1
ATOM 805 N N . ALA A 1 102 ? 36.605 -2.548 -34.415 1.00 83.88 102 ALA A N 1
ATOM 806 C CA . ALA A 1 102 ? 35.972 -1.346 -33.856 1.00 83.88 102 ALA A CA 1
ATOM 807 C C . ALA A 1 102 ? 35.766 -1.391 -32.331 1.00 83.88 102 ALA A C 1
ATOM 809 O O . ALA A 1 102 ? 35.403 -0.379 -31.737 1.00 83.88 102 ALA A O 1
ATOM 810 N N . PHE A 1 103 ? 35.947 -2.559 -31.711 1.00 82.50 103 PHE A N 1
ATOM 811 C CA . PHE A 1 103 ? 35.767 -2.773 -30.275 1.00 82.50 103 PHE A CA 1
ATOM 812 C C . PHE A 1 103 ? 37.037 -3.294 -29.591 1.00 82.50 103 PHE A C 1
ATOM 814 O O . PHE A 1 103 ? 36.933 -3.886 -28.518 1.00 82.50 103 PHE A O 1
ATOM 821 N N . ASP A 1 104 ? 38.204 -3.100 -30.208 1.00 87.44 104 ASP A N 1
ATOM 822 C CA . ASP A 1 104 ? 39.489 -3.431 -29.593 1.00 87.44 104 ASP A CA 1
ATOM 823 C C . ASP A 1 104 ? 39.734 -2.527 -28.374 1.00 87.44 104 ASP A C 1
ATOM 825 O O . ASP A 1 104 ? 39.301 -1.370 -28.337 1.00 87.44 104 ASP A O 1
ATOM 829 N N . GLU A 1 105 ? 40.399 -3.068 -27.354 1.00 78.62 105 GLU A N 1
ATOM 830 C CA . GLU A 1 105 ? 40.576 -2.414 -26.049 1.00 78.62 105 GLU A CA 1
ATOM 831 C C . GLU A 1 105 ? 41.328 -1.078 -26.182 1.00 78.62 105 GLU A C 1
ATOM 833 O O . GLU A 1 105 ? 40.952 -0.088 -25.556 1.00 78.62 105 GLU A O 1
ATOM 838 N N . ASP A 1 106 ? 42.285 -1.020 -27.109 1.00 76.94 106 ASP A N 1
ATOM 839 C CA . ASP A 1 106 ? 43.059 0.164 -27.495 1.00 76.94 106 ASP A 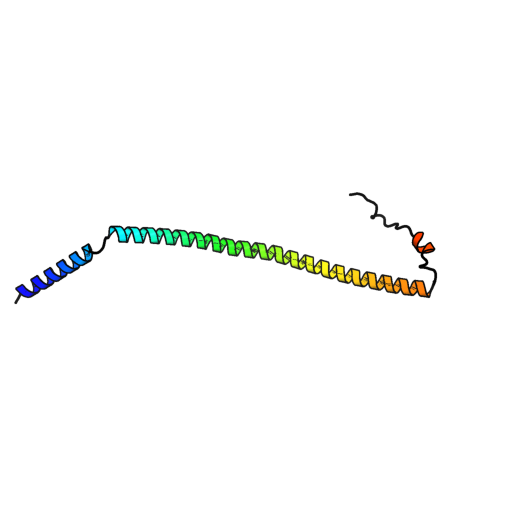CA 1
ATOM 840 C C . ASP A 1 106 ? 42.167 1.296 -28.043 1.00 76.94 106 ASP A C 1
ATOM 842 O O . ASP A 1 106 ? 42.413 2.476 -27.803 1.00 76.94 106 ASP A O 1
ATOM 846 N N . VAL A 1 107 ? 41.108 0.942 -28.781 1.00 75.75 107 VAL A N 1
ATOM 847 C CA . VAL A 1 107 ? 40.167 1.896 -29.390 1.00 75.75 107 VAL A CA 1
ATOM 848 C C . VAL A 1 107 ? 39.149 2.363 -28.357 1.00 75.75 107 VAL A C 1
ATOM 850 O O . VAL A 1 107 ? 38.872 3.556 -28.265 1.00 75.75 107 VAL A O 1
ATOM 853 N N . ILE A 1 108 ? 38.607 1.439 -27.558 1.00 78.56 108 ILE A N 1
ATOM 854 C CA . ILE A 1 108 ? 37.625 1.754 -26.511 1.00 78.56 108 ILE A CA 1
ATOM 855 C C . ILE A 1 108 ? 38.263 2.601 -25.404 1.00 78.56 108 ILE A C 1
ATOM 857 O O . ILE A 1 108 ? 37.625 3.534 -24.920 1.00 78.56 108 ILE A O 1
ATOM 861 N N . GLY A 1 109 ? 39.521 2.330 -25.044 1.00 74.00 109 GLY A N 1
ATOM 862 C CA . GLY A 1 109 ? 40.271 3.090 -24.041 1.00 74.00 109 GLY A CA 1
ATOM 863 C C . GLY A 1 109 ? 40.510 4.561 -24.403 1.00 74.00 109 GLY A C 1
ATOM 864 O O . GLY A 1 109 ? 40.813 5.358 -23.519 1.00 74.00 109 GLY A O 1
ATOM 865 N N . HIS A 1 110 ? 40.341 4.939 -25.675 1.00 75.69 110 HIS A N 1
ATOM 866 C CA . HIS A 1 110 ? 40.436 6.322 -26.156 1.00 75.69 110 HIS A CA 1
ATOM 867 C C . HIS A 1 110 ? 39.079 7.025 -26.328 1.00 75.69 110 HIS A C 1
ATOM 869 O O . HIS A 1 110 ? 39.046 8.196 -26.706 1.00 75.69 110 HIS A O 1
ATOM 875 N N . ILE A 1 111 ? 37.957 6.346 -26.064 1.00 77.75 111 ILE A N 1
ATOM 876 C CA . ILE A 1 111 ? 36.629 6.964 -26.125 1.00 77.75 111 ILE A CA 1
ATOM 877 C C . ILE A 1 111 ? 36.377 7.702 -24.807 1.00 77.75 111 ILE A C 1
ATOM 879 O O . ILE A 1 111 ? 36.049 7.089 -23.792 1.00 77.75 111 ILE A O 1
ATOM 883 N N . GLU A 1 112 ? 36.513 9.025 -24.829 1.00 71.56 112 GLU A N 1
ATOM 884 C CA . GLU A 1 112 ? 36.124 9.880 -23.706 1.00 71.56 112 GLU A CA 1
ATOM 885 C C . GLU A 1 112 ? 34.593 10.003 -23.620 1.00 71.56 112 GLU A C 1
ATOM 887 O O . GLU A 1 112 ? 33.900 10.162 -24.629 1.00 71.56 112 GLU A O 1
ATOM 892 N N . ASP A 1 113 ? 34.048 9.920 -22.404 1.00 71.06 113 ASP A N 1
ATOM 893 C CA . ASP A 1 113 ? 32.618 10.111 -22.155 1.00 71.06 113 ASP A CA 1
ATOM 894 C C . ASP A 1 113 ? 32.290 11.608 -22.155 1.00 71.06 113 ASP A C 1
ATOM 896 O O . ASP A 1 113 ? 32.455 12.301 -21.158 1.00 71.06 113 ASP A O 1
ATOM 900 N N . THR A 1 114 ? 31.837 12.125 -23.294 1.00 72.38 114 THR A N 1
ATOM 901 C CA . THR A 1 114 ? 31.573 13.561 -23.480 1.00 72.38 114 THR A CA 1
ATOM 902 C C . THR A 1 114 ? 30.143 13.969 -23.111 1.00 72.38 114 THR A C 1
ATOM 904 O O . THR A 1 114 ? 29.613 14.934 -23.674 1.00 72.38 114 THR A O 1
ATOM 907 N N . ARG A 1 115 ? 29.446 13.210 -22.255 1.00 76.25 115 ARG A N 1
ATOM 908 C CA . ARG A 1 115 ? 28.079 13.567 -21.852 1.00 76.25 115 ARG A CA 1
ATOM 909 C C . ARG A 1 115 ? 28.105 14.848 -20.999 1.00 76.25 115 ARG A C 1
ATOM 911 O O . ARG A 1 115 ? 28.786 14.874 -19.978 1.00 76.25 115 ARG A O 1
ATOM 918 N N . PRO A 1 116 ? 27.372 15.907 -21.392 1.00 66.12 116 PRO A N 1
ATOM 919 C CA . PRO A 1 116 ? 27.502 17.253 -20.816 1.00 66.12 116 PRO A CA 1
ATOM 920 C C . PRO A 1 116 ? 27.061 17.374 -19.344 1.00 66.12 116 PRO A C 1
ATOM 922 O O . PRO A 1 116 ? 27.249 18.419 -18.728 1.00 66.12 116 PRO A O 1
ATOM 925 N N . ASP A 1 117 ? 26.451 16.332 -18.789 1.00 66.00 117 ASP A N 1
ATOM 926 C CA . ASP A 1 117 ? 25.758 16.286 -17.504 1.00 66.00 117 ASP A CA 1
ATOM 927 C C . ASP A 1 117 ? 26.395 15.327 -16.479 1.00 66.00 117 ASP A C 1
ATOM 929 O O . ASP A 1 117 ? 25.893 15.207 -15.361 1.00 66.00 117 ASP A O 1
ATOM 933 N N . LEU A 1 118 ? 27.505 14.662 -16.825 1.00 59.75 118 LEU A N 1
ATOM 934 C CA . LEU A 1 118 ? 28.157 13.677 -15.953 1.00 59.75 118 LEU A CA 1
ATOM 935 C C . LEU A 1 118 ? 29.065 14.310 -14.875 1.00 59.75 118 LEU A C 1
ATOM 937 O O . LEU A 1 118 ? 29.231 13.724 -13.807 1.00 59.75 118 LEU A O 1
ATOM 941 N N . ASP A 1 119 ? 29.575 15.523 -15.118 1.00 60.44 119 ASP A N 1
ATOM 942 C CA . ASP A 1 119 ? 30.637 16.167 -14.320 1.00 60.44 119 ASP A CA 1
ATOM 943 C C . ASP A 1 119 ? 30.174 17.337 -13.434 1.00 60.44 119 ASP A C 1
ATOM 945 O O . ASP A 1 119 ? 30.991 18.117 -12.943 1.00 60.44 119 ASP A O 1
ATOM 949 N N . LEU A 1 120 ? 28.870 17.497 -13.197 1.00 59.06 120 LEU A N 1
ATOM 950 C CA . LEU A 1 120 ? 28.385 18.526 -12.273 1.00 59.06 120 LEU A CA 1
ATOM 951 C C . LEU A 1 120 ? 28.345 17.967 -10.839 1.00 59.06 120 LEU A C 1
ATOM 953 O O . LEU A 1 120 ? 27.452 17.167 -10.535 1.00 59.06 120 LEU A O 1
ATOM 957 N N . PRO A 1 121 ? 29.253 18.374 -9.926 1.00 60.03 121 PRO A N 1
ATOM 958 C CA . PRO A 1 121 ? 29.036 18.133 -8.506 1.00 60.03 121 PRO A CA 1
ATOM 959 C C . PRO A 1 121 ? 27.738 18.838 -8.085 1.00 60.03 121 PRO A C 1
ATOM 961 O O . PRO A 1 121 ? 27.519 20.002 -8.426 1.00 60.03 121 PRO A O 1
ATOM 964 N N . LYS A 1 122 ? 26.865 18.113 -7.380 1.00 58.38 122 LYS A N 1
ATOM 965 C CA . LYS A 1 122 ? 25.729 18.714 -6.669 1.00 58.38 122 LYS A CA 1
ATOM 966 C C . LYS A 1 122 ? 26.207 19.529 -5.477 1.00 58.38 122 LYS A C 1
ATOM 968 O O . LYS A 1 122 ? 27.150 19.060 -4.801 1.00 58.38 122 LYS A O 1
#

Foldseek 3Di:
DPVVVVVVVVVVVVVVVVVVVVDDPVVVVVVVVVVVVVVVVVVVVVVVVVVVVVVVVVVCVVVVVVVVVVVVVVVVVVVVVVVVVVVVVVVVVVCCVVPVCCPPPVNVVPDDDVDVPPPDDD

Radius of gyration: 44.57 Å; chains: 1; bounding box: 109×36×99 Å

InterPro domains:
  IPR019371 KxDL domain [PF10241] (19-103)
  IPR039843 KxDL motif-containing protein 1-like [PTHR13511] (7-121)